Protein AF-A0A935SKZ5-F1 (afdb_monomer_lite)

Radius of gyration: 32.25 Å; chains: 1; bounding box: 67×24×82 Å

Secondary structure (DSSP, 8-state):
------------SSS-------TT----SS---------GGGSHHHHHHHHHHHS--PPPHHHHHHHHHHHHHHHHHHHHHHHHHHHHHHHH--HHHHHHHHHHHHHHHS-THHHHHHHHHHHHHT-

pLDDT: mean 76.5, std 13.52, range [30.72, 91.69]

Foldseek 3Di:
DDDDDDQDQPDDPDPDPDSDDAPPDDDPDDDHDDDDPDDACRTPVNVVVCVVVVPDPDQPPVNVVVVVVLVVQVVVLVVQLVVQLVVVCVVPVDNVVSNVVSVVVSVVSRPPVVVVVVVVVVVVVVD

Structure (mmCIF, N/CA/C/O backbone):
data_AF-A0A935SKZ5-F1
#
_entry.id   AF-A0A935SKZ5-F1
#
loop_
_atom_site.group_PDB
_atom_site.id
_atom_site.type_symbol
_atom_site.label_atom_id
_atom_site.label_alt_id
_atom_site.label_comp_id
_atom_site.label_asym_id
_ato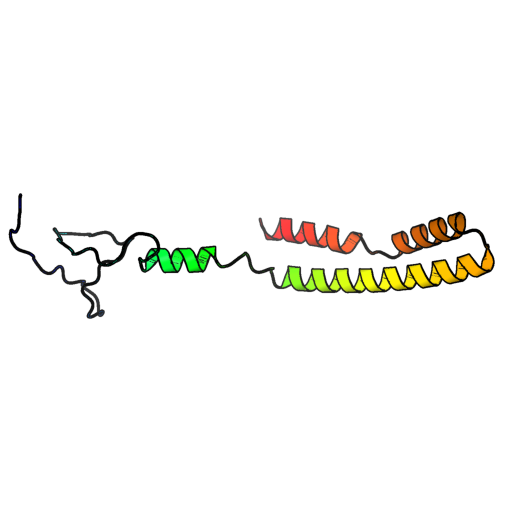m_site.label_entity_id
_atom_site.label_seq_id
_atom_site.pdbx_PDB_ins_code
_atom_site.Cartn_x
_atom_site.Cartn_y
_atom_site.Cartn_z
_atom_site.occupancy
_atom_site.B_iso_or_equiv
_atom_site.auth_seq_id
_atom_site.auth_comp_id
_atom_site.auth_asym_id
_atom_site.auth_atom_id
_atom_site.pdbx_PDB_model_num
ATOM 1 N N . MET A 1 1 ? -47.463 -8.367 31.772 1.00 37.59 1 MET A N 1
ATOM 2 C CA . MET A 1 1 ? -47.780 -8.767 33.160 1.00 37.59 1 MET A CA 1
ATOM 3 C C . MET A 1 1 ? -46.462 -8.880 33.929 1.00 37.59 1 MET A C 1
ATOM 5 O O . MET A 1 1 ? -45.566 -9.511 33.389 1.00 37.59 1 MET A O 1
ATOM 9 N N . CYS A 1 2 ? -46.362 -8.277 35.127 1.00 30.72 2 CYS A N 1
ATOM 10 C CA . CYS A 1 2 ? -45.220 -8.283 36.078 1.00 30.72 2 CYS A CA 1
ATOM 11 C C . CYS A 1 2 ? -43.991 -7.427 35.672 1.00 30.72 2 CYS A C 1
ATOM 13 O O . CYS A 1 2 ? -43.443 -7.621 34.604 1.00 30.72 2 CYS A O 1
ATOM 15 N N . TYR A 1 3 ? -43.449 -6.475 36.444 1.00 37.44 3 TYR A N 1
ATOM 16 C CA . TYR A 1 3 ? -43.611 -6.130 37.860 1.00 37.44 3 TYR A CA 1
ATOM 17 C C . TYR A 1 3 ? -43.113 -4.675 38.075 1.00 37.44 3 TYR A C 1
ATOM 19 O O . TYR A 1 3 ? -41.924 -4.394 37.948 1.00 37.44 3 TYR A O 1
ATOM 27 N N . TYR A 1 4 ? -44.013 -3.739 38.397 1.00 40.75 4 TYR A N 1
ATOM 28 C CA . TYR A 1 4 ? -43.684 -2.362 38.799 1.00 40.75 4 TYR A CA 1
ATOM 29 C C . TYR A 1 4 ? -43.508 -2.338 40.323 1.00 40.75 4 TYR A C 1
ATOM 31 O O . TYR A 1 4 ? -44.445 -2.036 41.060 1.00 40.75 4 TYR A O 1
ATOM 39 N N . ARG A 1 5 ? -42.338 -2.741 40.837 1.00 43.06 5 ARG A N 1
ATOM 40 C CA . ARG A 1 5 ? -42.070 -2.725 42.288 1.00 43.06 5 ARG A CA 1
ATOM 41 C C . ARG A 1 5 ? -40.765 -1.985 42.575 1.00 43.06 5 ARG A C 1
ATOM 43 O O . ARG A 1 5 ? -39.689 -2.543 42.424 1.00 43.06 5 ARG A O 1
ATOM 50 N N . ARG A 1 6 ? -40.928 -0.720 42.990 1.00 43.56 6 ARG A N 1
ATOM 51 C CA . ARG A 1 6 ? -39.918 0.249 43.464 1.00 43.56 6 ARG A CA 1
ATOM 52 C C . ARG A 1 6 ? -38.730 0.468 42.522 1.00 43.56 6 ARG A C 1
ATOM 54 O O . ARG A 1 6 ? -37.713 -0.212 42.585 1.00 43.56 6 ARG A O 1
ATOM 61 N N . ILE A 1 7 ? -38.855 1.506 41.701 1.00 50.19 7 ILE A N 1
ATOM 62 C CA . ILE A 1 7 ? -37.777 2.035 40.870 1.00 50.19 7 ILE A CA 1
ATOM 63 C C . ILE A 1 7 ? -36.871 2.858 41.792 1.00 50.19 7 ILE A C 1
ATOM 65 O O . ILE A 1 7 ? -37.237 3.954 42.214 1.00 50.19 7 ILE A O 1
ATOM 69 N N . ILE A 1 8 ? -35.728 2.301 42.180 1.00 50.69 8 ILE A N 1
ATOM 70 C CA . ILE A 1 8 ? -34.726 3.021 42.969 1.00 50.69 8 ILE A CA 1
ATOM 71 C C . ILE A 1 8 ? -33.818 3.735 41.959 1.00 50.69 8 ILE A C 1
ATOM 73 O O . ILE A 1 8 ? -33.253 3.052 41.101 1.00 50.69 8 ILE A O 1
ATOM 77 N N . PRO A 1 9 ? -33.676 5.072 42.001 1.00 54.50 9 PRO A N 1
ATOM 78 C CA . PRO A 1 9 ? -32.741 5.763 41.125 1.00 54.50 9 PRO A CA 1
ATOM 79 C C . PRO A 1 9 ? -31.319 5.319 41.484 1.00 54.50 9 PRO A C 1
ATOM 81 O O . PRO A 1 9 ? -30.789 5.657 42.542 1.00 54.50 9 PRO A O 1
ATOM 84 N N . CYS A 1 10 ? -30.701 4.525 40.615 1.00 57.50 10 CYS A N 1
ATOM 85 C CA . CYS A 1 10 ? -29.299 4.152 40.729 1.00 57.50 10 CYS A CA 1
ATOM 86 C C . CYS A 1 10 ? -28.440 5.386 40.424 1.00 57.50 10 CYS A C 1
ATOM 88 O O . CYS A 1 10 ? -28.243 5.763 39.269 1.00 57.50 10 CYS A O 1
ATOM 90 N N . ARG A 1 11 ? -27.979 6.048 41.488 1.00 58.53 11 ARG A N 1
ATOM 91 C CA . ARG A 1 11 ? -27.116 7.228 41.418 1.00 58.53 11 ARG A CA 1
ATOM 92 C C . ARG A 1 11 ? -25.701 6.788 41.050 1.00 58.53 11 ARG A C 1
ATOM 94 O O . ARG A 1 11 ? -25.083 6.018 41.782 1.00 58.53 11 ARG A O 1
ATOM 101 N N . LYS A 1 12 ? -25.180 7.282 39.926 1.00 63.78 12 LYS A N 1
ATOM 102 C CA . LYS A 1 12 ? -23.767 7.120 39.567 1.00 63.78 12 LYS A CA 1
ATOM 103 C C . LYS A 1 12 ? -22.932 7.892 40.599 1.00 63.78 12 LYS A C 1
ATOM 105 O O . LYS A 1 12 ? -23.113 9.097 40.749 1.00 63.78 12 LYS A O 1
ATOM 110 N N . ASN A 1 13 ? -22.062 7.210 41.346 1.00 60.12 13 ASN A N 1
ATOM 111 C CA . ASN A 1 13 ? -21.128 7.868 42.265 1.00 60.12 13 ASN A CA 1
ATOM 112 C C . ASN A 1 13 ? -19.970 8.448 41.438 1.00 60.12 13 ASN A C 1
ATOM 114 O O . ASN A 1 13 ? -18.999 7.763 41.134 1.00 60.12 13 ASN A O 1
ATOM 118 N N . GLY A 1 14 ? -20.129 9.696 41.004 1.00 57.62 14 GLY A N 1
ATOM 119 C CA . GLY A 1 14 ? -19.153 10.459 40.228 1.00 57.62 14 GLY A CA 1
ATOM 120 C C . GLY A 1 14 ? -19.674 11.874 39.969 1.00 57.62 14 GLY A C 1
ATOM 121 O O . GLY A 1 14 ? -20.876 12.109 40.049 1.00 57.62 14 GLY A O 1
ATOM 122 N N . SER A 1 15 ? -18.784 12.824 39.672 1.00 51.78 15 SER A N 1
ATOM 123 C CA . SER A 1 15 ? -19.102 14.255 39.487 1.00 51.78 15 SER A CA 1
ATOM 124 C C . SER A 1 15 ? -20.039 14.568 38.307 1.00 51.78 15 SER A C 1
ATOM 126 O O . SER A 1 15 ? -20.445 15.715 38.117 1.00 51.78 15 SER A O 1
ATOM 128 N N . GLU A 1 16 ? -20.420 13.565 37.519 1.00 58.22 16 GLU A N 1
ATOM 129 C CA . GLU A 1 16 ? -21.349 13.715 36.409 1.00 58.22 16 GLU A CA 1
ATOM 130 C C . GLU A 1 16 ? -22.801 13.732 36.903 1.00 58.22 16 GLU A C 1
ATOM 132 O O . GLU A 1 16 ? -23.333 12.734 37.383 1.00 58.22 16 GLU A O 1
ATOM 137 N N . LYS A 1 17 ? -23.496 14.855 36.695 1.00 54.25 17 LYS A N 1
ATOM 138 C CA . LYS A 1 17 ? -24.930 15.037 37.001 1.00 54.25 17 LYS A CA 1
ATOM 139 C C . LYS A 1 17 ? -25.885 14.190 36.132 1.00 54.25 17 LYS A C 1
ATOM 141 O O . LYS A 1 17 ? -27.086 14.449 36.132 1.00 54.25 17 LYS A O 1
ATOM 146 N N . SER A 1 18 ? -25.394 13.207 35.373 1.00 63.50 18 SER A N 1
ATOM 147 C CA . SER A 1 18 ? -26.211 12.424 34.437 1.00 63.50 18 SER A CA 1
ATOM 148 C C . SER A 1 18 ? -26.481 11.010 34.963 1.00 63.50 18 SER A C 1
ATOM 150 O O . SER A 1 18 ? -25.563 10.243 35.236 1.00 63.50 18 SER A O 1
ATOM 152 N N . ASN A 1 19 ? -27.762 10.641 35.076 1.00 71.00 19 ASN A N 1
ATOM 153 C CA . ASN A 1 19 ? -28.206 9.284 35.437 1.00 71.00 19 ASN A CA 1
ATOM 154 C C . ASN A 1 19 ? -28.225 8.343 34.211 1.00 71.00 19 ASN A C 1
ATOM 156 O O . ASN A 1 19 ? -29.119 7.509 34.070 1.00 71.00 19 ASN A O 1
ATOM 160 N N . LEU A 1 20 ? -27.288 8.525 33.276 1.00 75.12 20 LEU A N 1
ATOM 161 C CA . LEU A 1 20 ? -27.218 7.758 32.034 1.00 75.12 20 LEU A CA 1
ATOM 162 C C . LEU A 1 20 ? -26.384 6.490 32.241 1.00 75.12 20 LEU A C 1
ATOM 164 O O . LEU A 1 20 ? -25.274 6.540 32.773 1.00 75.12 20 LEU A O 1
ATOM 168 N N . LEU A 1 21 ? -26.919 5.357 31.786 1.00 77.62 21 LEU A N 1
ATOM 169 C CA . LEU A 1 21 ? -26.194 4.094 31.689 1.00 77.62 21 LEU A CA 1
ATOM 170 C C . LEU A 1 21 ? -25.661 3.940 30.268 1.00 77.62 21 LEU A C 1
ATOM 172 O O . LEU A 1 21 ? -26.388 4.166 29.298 1.00 77.62 21 LEU A O 1
ATOM 176 N N . TYR A 1 22 ? -24.400 3.540 30.149 1.00 81.81 22 TYR A N 1
ATOM 177 C CA . TYR A 1 22 ? -23.744 3.359 28.862 1.00 81.81 22 TYR A CA 1
ATOM 178 C C . TYR A 1 22 ? -23.571 1.873 28.554 1.00 81.81 22 TYR A C 1
ATOM 180 O O . TYR A 1 22 ? -23.390 1.036 29.436 1.00 81.81 22 TYR A O 1
ATOM 188 N N . GLN A 1 23 ? -23.626 1.533 27.270 1.00 75.75 23 GLN A N 1
ATOM 189 C CA . GLN A 1 23 ? -23.283 0.191 26.815 1.00 75.75 23 GLN A CA 1
ATOM 190 C C . GLN A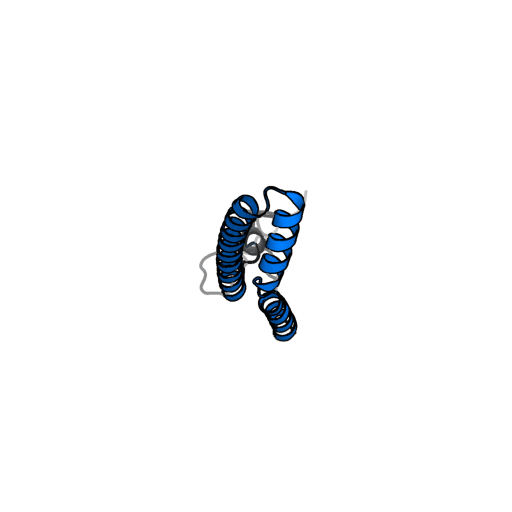 1 23 ? -21.798 -0.075 27.118 1.00 75.75 23 GLN A C 1
ATOM 192 O O . GLN A 1 23 ? -20.963 0.773 26.816 1.00 75.75 23 GLN A O 1
ATOM 197 N N . GLY A 1 24 ? -21.478 -1.234 27.705 1.00 77.44 24 GLY A N 1
ATOM 198 C CA . GLY A 1 24 ? -20.105 -1.621 28.066 1.00 77.44 24 GLY A CA 1
ATOM 199 C C . GLY A 1 24 ? -19.698 -1.332 29.517 1.00 77.44 24 GLY A C 1
ATOM 200 O O . GLY A 1 24 ? -18.579 -1.656 29.898 1.00 77.44 24 GLY A O 1
ATOM 201 N N . THR A 1 25 ? -20.582 -0.760 30.343 1.00 80.50 25 THR A N 1
ATOM 202 C CA . THR A 1 25 ? -20.330 -0.572 31.784 1.00 80.50 25 THR A CA 1
ATOM 203 C C . THR A 1 25 ? -20.996 -1.662 32.623 1.00 80.50 25 THR A C 1
ATOM 205 O O . THR A 1 25 ? -22.156 -1.996 32.378 1.00 80.50 25 THR A O 1
ATOM 208 N N . THR A 1 26 ? -20.299 -2.161 33.645 1.00 81.62 26 THR A N 1
ATOM 209 C CA . THR A 1 26 ? -20.803 -3.197 34.566 1.00 81.62 26 THR A CA 1
ATOM 210 C C . THR A 1 26 ? -21.341 -2.587 35.860 1.00 81.62 26 THR A C 1
ATOM 212 O O . THR A 1 26 ? -20.788 -1.624 36.389 1.00 81.62 26 THR A O 1
ATOM 215 N N . ILE A 1 27 ? -22.419 -3.164 36.397 1.00 80.19 27 ILE A N 1
ATOM 216 C CA . ILE A 1 27 ? -22.983 -2.789 37.700 1.00 80.19 27 ILE A CA 1
ATOM 217 C C . ILE A 1 27 ? -22.240 -3.572 38.786 1.00 80.19 27 ILE A C 1
ATOM 219 O O . ILE A 1 27 ? -22.380 -4.787 38.871 1.00 80.19 27 ILE A O 1
ATOM 223 N N . ASN A 1 28 ? -21.462 -2.882 39.621 1.00 79.38 28 ASN A N 1
ATOM 224 C CA . ASN A 1 28 ? -20.646 -3.533 40.652 1.00 79.38 28 ASN A CA 1
ATOM 225 C C . ASN A 1 28 ? -21.468 -4.028 41.858 1.00 79.38 28 ASN A C 1
ATOM 227 O O . ASN A 1 28 ? -21.109 -5.005 42.509 1.00 79.38 28 ASN A O 1
ATOM 231 N N . THR A 1 29 ? -22.564 -3.345 42.205 1.00 77.94 29 THR A N 1
ATOM 232 C CA . THR A 1 29 ? -23.406 -3.699 43.360 1.00 77.94 29 THR A CA 1
ATOM 233 C C . THR A 1 29 ? -24.830 -3.170 43.179 1.00 77.94 29 THR A C 1
ATOM 235 O O . THR A 1 29 ? -25.026 -2.055 42.698 1.00 77.94 29 THR A O 1
ATOM 238 N N . GLY A 1 30 ? -25.828 -3.949 43.609 1.00 75.69 30 GLY A N 1
ATOM 239 C CA . GLY A 1 30 ? -27.241 -3.554 43.631 1.00 75.69 30 GLY A CA 1
ATOM 240 C C . GLY A 1 30 ? -28.071 -4.085 42.458 1.00 75.69 30 GLY A C 1
ATOM 241 O O . GLY A 1 30 ? -27.608 -4.878 41.643 1.00 75.69 30 GLY A O 1
ATOM 242 N N . LYS A 1 31 ? -29.340 -3.665 42.394 1.00 74.75 31 LYS A N 1
ATOM 243 C CA . LYS A 1 31 ? -30.264 -3.951 41.285 1.00 74.75 31 LYS A CA 1
ATOM 244 C C . LYS A 1 31 ? -30.735 -2.631 40.689 1.00 74.75 31 LYS A C 1
ATOM 246 O O . LYS A 1 31 ? -31.057 -1.704 41.427 1.00 74.75 31 LYS A O 1
ATOM 251 N N . CYS A 1 32 ? -30.775 -2.559 39.365 1.00 72.94 32 CYS A N 1
ATOM 252 C CA . CYS A 1 32 ? -31.147 -1.358 38.628 1.00 72.94 32 CYS A CA 1
ATOM 253 C C . CYS A 1 32 ? -32.217 -1.710 37.590 1.00 72.94 32 CYS A C 1
ATOM 255 O O . CYS A 1 32 ? -32.146 -2.764 36.958 1.00 72.94 32 CYS A O 1
ATOM 257 N N . ALA A 1 33 ? -33.190 -0.821 37.410 1.00 75.88 33 ALA A N 1
ATOM 258 C CA . ALA A 1 33 ? -34.123 -0.853 36.293 1.00 75.88 33 ALA A CA 1
ATOM 259 C C . ALA A 1 33 ? -33.947 0.450 35.513 1.00 75.88 33 ALA A C 1
ATOM 261 O O . ALA A 1 33 ? -33.981 1.530 36.101 1.00 75.88 33 ALA A O 1
ATOM 262 N N . ALA A 1 34 ? -33.745 0.352 34.202 1.00 74.88 34 ALA A N 1
ATOM 263 C CA . ALA A 1 34 ? -33.472 1.502 33.353 1.00 74.88 34 ALA A CA 1
ATOM 264 C C . ALA A 1 34 ? -34.287 1.445 32.063 1.00 74.88 34 ALA A C 1
ATOM 266 O O . ALA A 1 34 ? -34.597 0.371 31.547 1.00 74.88 34 ALA A O 1
ATOM 267 N N . LYS A 1 35 ? -34.622 2.624 31.534 1.00 81.38 35 LYS A N 1
ATOM 268 C CA . LYS A 1 35 ? -35.260 2.765 30.227 1.00 81.38 35 LYS A CA 1
ATOM 269 C C . LYS A 1 35 ? -34.184 2.785 29.147 1.00 81.38 35 LYS A C 1
ATOM 271 O O . LYS A 1 35 ? -33.254 3.584 29.212 1.00 81.38 35 LYS A O 1
ATOM 276 N N . ILE A 1 36 ? -34.343 1.934 28.143 1.00 82.12 36 ILE A N 1
ATOM 277 C CA . ILE A 1 36 ? -33.459 1.900 26.979 1.00 82.12 36 ILE A CA 1
ATOM 278 C C . ILE A 1 36 ? -33.737 3.150 26.134 1.00 82.12 36 ILE A C 1
ATOM 280 O O . ILE A 1 36 ? -34.862 3.351 25.679 1.00 82.12 36 ILE A O 1
ATOM 284 N N . THR A 1 37 ? -32.728 4.002 25.955 1.00 82.88 37 THR A N 1
ATOM 285 C CA . THR A 1 37 ? -32.808 5.218 25.125 1.00 82.88 37 THR A CA 1
ATOM 286 C C . THR A 1 37 ? -32.266 5.000 23.7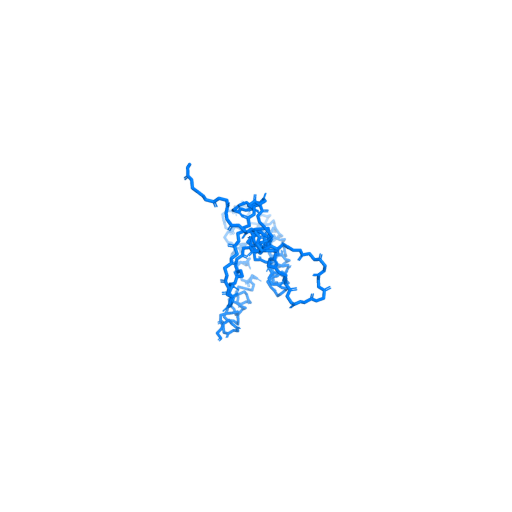15 1.00 82.88 37 THR A C 1
ATOM 288 O O . THR A 1 37 ? -32.849 5.506 22.763 1.00 82.88 37 THR A O 1
ATOM 291 N N . SER A 1 38 ? -31.196 4.211 23.574 1.00 81.50 38 SER A N 1
ATOM 292 C CA . SER A 1 38 ? -30.558 3.886 22.293 1.00 81.50 38 SER A CA 1
ATOM 293 C C . SER A 1 38 ? -30.007 2.458 22.304 1.00 81.50 38 SER A C 1
ATOM 295 O O . SER A 1 38 ? -29.524 1.992 23.335 1.00 81.50 38 SER A O 1
ATOM 297 N N . THR A 1 39 ? -30.021 1.777 21.154 1.00 84.88 39 THR A N 1
ATOM 298 C CA . THR A 1 39 ? -29.474 0.419 20.968 1.00 84.88 39 THR A CA 1
ATOM 299 C C . THR A 1 39 ? -28.520 0.347 19.772 1.00 84.88 39 THR A C 1
ATOM 301 O O . THR A 1 39 ? -28.540 1.201 18.878 1.00 84.88 39 THR A O 1
ATOM 304 N N . GLY A 1 40 ? -27.654 -0.671 19.764 1.00 82.81 40 GLY A N 1
ATOM 305 C CA . GLY A 1 40 ? -26.722 -0.947 18.667 1.00 82.81 40 GLY A CA 1
ATOM 306 C C . GLY A 1 40 ? -25.817 0.241 18.327 1.00 82.81 40 GLY A C 1
ATOM 307 O O . GLY A 1 40 ? -25.260 0.889 19.206 1.00 82.81 40 GLY A O 1
ATOM 308 N N . ASN A 1 41 ? -25.713 0.569 17.039 1.00 81.50 41 ASN A N 1
ATOM 309 C CA . ASN A 1 41 ? -24.842 1.639 16.538 1.00 81.50 41 ASN A CA 1
ATOM 310 C C . ASN A 1 41 ? -25.257 3.062 16.961 1.00 81.50 41 ASN A C 1
ATOM 312 O O . ASN A 1 41 ? -24.504 4.005 16.723 1.00 81.50 41 ASN A O 1
ATOM 316 N N . ASN A 1 42 ? -26.440 3.234 17.561 1.00 82.50 42 ASN A N 1
ATOM 317 C CA . ASN A 1 42 ? -26.896 4.523 18.087 1.00 82.50 42 ASN A CA 1
ATOM 318 C C . ASN A 1 42 ? -26.443 4.780 19.535 1.00 82.50 42 ASN A C 1
ATOM 320 O O . ASN A 1 42 ? -26.654 5.883 20.047 1.00 82.50 42 ASN A O 1
ATOM 324 N N . THR A 1 43 ? -25.827 3.799 20.207 1.00 86.44 43 THR A N 1
ATOM 325 C CA . THR A 1 43 ? -25.238 3.997 21.539 1.00 86.44 43 THR A CA 1
ATOM 326 C C . THR A 1 43 ? -23.965 4.837 21.453 1.00 86.44 43 THR A C 1
ATOM 328 O O . THR A 1 43 ? -23.330 4.942 20.405 1.00 86.44 43 THR A O 1
ATOM 331 N N . VAL A 1 44 ? -23.559 5.433 22.575 1.00 82.56 44 VAL A N 1
ATOM 332 C CA . VAL A 1 44 ? -22.293 6.183 22.657 1.00 82.56 44 VAL A CA 1
ATOM 333 C C . VAL A 1 44 ? -21.098 5.289 22.305 1.00 82.56 44 VAL A C 1
ATOM 335 O O . VAL A 1 44 ? -20.228 5.706 21.546 1.00 82.56 44 VAL A O 1
ATOM 338 N N . LEU A 1 45 ? -21.110 4.032 22.765 1.00 82.75 45 LEU A N 1
ATOM 339 C CA . LEU A 1 45 ? -20.088 3.042 22.425 1.00 82.75 45 LEU A CA 1
ATOM 340 C C . LEU A 1 45 ? -20.119 2.673 20.932 1.00 82.75 45 LEU A C 1
ATOM 342 O O . LEU A 1 45 ? -19.071 2.592 20.303 1.00 82.75 45 LEU A O 1
ATOM 346 N N . GLY A 1 46 ? -21.305 2.511 20.339 1.00 83.94 46 GLY A N 1
ATOM 347 C CA . GLY A 1 46 ? -21.465 2.229 18.911 1.00 83.94 46 GLY A CA 1
ATOM 348 C C . GLY A 1 46 ? -21.001 3.383 18.017 1.00 83.94 46 GLY A C 1
ATOM 349 O O . GLY A 1 46 ? -20.392 3.150 16.974 1.00 83.94 46 GLY A O 1
ATOM 350 N N . LYS A 1 47 ? -21.216 4.632 18.445 1.00 83.69 47 LYS A N 1
ATOM 351 C CA . LYS A 1 47 ? -20.682 5.826 17.771 1.00 83.69 47 LYS A CA 1
ATOM 352 C C . LYS A 1 47 ? -19.155 5.890 17.852 1.00 83.69 47 LYS A C 1
ATOM 354 O O . LYS A 1 47 ? -18.522 6.210 16.850 1.00 83.69 47 LYS A O 1
ATOM 359 N N . LEU A 1 48 ? -18.572 5.537 18.999 1.00 81.56 48 LEU A N 1
ATOM 360 C CA . LEU A 1 48 ? -17.119 5.459 19.166 1.00 81.56 48 LEU A CA 1
ATOM 361 C C . LEU A 1 48 ? -16.511 4.332 18.318 1.00 81.56 48 LEU A C 1
ATOM 363 O O . LEU A 1 48 ? -15.543 4.562 17.601 1.00 81.56 48 LEU A O 1
ATOM 367 N N . GLY A 1 49 ? -17.118 3.143 18.330 1.00 81.31 49 GLY A N 1
ATOM 368 C CA . GLY A 1 49 ? -16.702 2.019 17.490 1.00 81.31 49 GLY A CA 1
ATOM 369 C C . GLY A 1 49 ? -16.741 2.375 16.006 1.00 81.31 49 GLY A C 1
ATOM 370 O O . GLY A 1 49 ? -15.769 2.146 15.296 1.00 81.31 49 GLY A O 1
ATOM 371 N N . LYS A 1 50 ? -17.807 3.048 15.550 1.00 80.69 50 LYS A N 1
ATOM 372 C CA . LYS A 1 50 ? -17.868 3.588 14.186 1.00 80.69 50 LYS A CA 1
ATOM 373 C C . LYS A 1 50 ? -16.754 4.583 13.893 1.00 80.69 50 LYS A C 1
ATOM 375 O O . LYS A 1 50 ? -16.174 4.489 12.823 1.00 80.69 50 LYS A O 1
ATOM 380 N N . ALA A 1 51 ? -16.454 5.506 14.805 1.00 74.81 51 ALA A N 1
ATOM 381 C CA . ALA A 1 51 ? -15.384 6.481 14.605 1.00 74.81 51 ALA A CA 1
ATOM 382 C C . ALA A 1 51 ? -14.017 5.793 14.434 1.00 74.81 51 ALA A C 1
ATOM 384 O O . ALA A 1 51 ? -13.259 6.153 13.536 1.00 74.81 51 ALA A O 1
ATOM 385 N N . ILE A 1 52 ? -13.748 4.747 15.221 1.00 76.25 52 ILE A N 1
ATOM 386 C CA . ILE A 1 52 ? -12.507 3.963 15.148 1.00 76.25 52 ILE A CA 1
ATOM 387 C C . ILE A 1 52 ? -12.451 3.135 13.858 1.00 76.25 52 ILE A C 1
ATOM 389 O O . ILE A 1 52 ? -11.445 3.159 13.160 1.00 76.25 52 ILE A O 1
ATOM 393 N N . THR A 1 53 ? -13.530 2.439 13.492 1.00 69.94 53 THR A N 1
ATOM 394 C CA . THR A 1 53 ? -13.570 1.622 12.265 1.00 69.94 53 THR A CA 1
ATOM 395 C C . THR A 1 53 ? -13.607 2.473 10.992 1.00 69.94 53 THR A C 1
ATOM 397 O O . THR A 1 53 ? -13.092 2.055 9.961 1.00 69.94 53 THR A O 1
ATOM 400 N N . SER A 1 54 ? -14.186 3.677 11.046 1.00 63.28 54 SER A N 1
ATOM 401 C CA . SER A 1 54 ? -14.199 4.618 9.916 1.00 63.28 54 SER A CA 1
ATOM 402 C C . SER A 1 54 ? -12.844 5.271 9.659 1.00 63.28 54 SER A C 1
ATOM 404 O O . SER A 1 54 ? -12.621 5.803 8.572 1.00 63.28 54 SER A O 1
ATOM 406 N N . HIS A 1 55 ? -11.926 5.205 10.628 1.00 54.91 55 HIS A N 1
ATOM 407 C CA . HIS A 1 55 ? -10.535 5.549 10.399 1.00 54.91 55 HIS A CA 1
ATOM 408 C C . HIS A 1 55 ? -9.873 4.418 9.611 1.00 54.91 55 HIS A C 1
ATOM 410 O O . HIS A 1 55 ? -9.176 3.562 10.151 1.00 54.91 55 HIS A O 1
ATOM 416 N N . HIS A 1 56 ? -10.100 4.439 8.295 1.00 53.47 56 HIS A N 1
ATOM 417 C CA . HIS A 1 56 ? -9.241 3.770 7.327 1.00 53.47 56 HIS A CA 1
ATOM 418 C C . HIS A 1 56 ? -7.793 4.050 7.720 1.00 53.47 56 HIS A C 1
ATOM 420 O O . HIS A 1 56 ? -7.440 5.219 7.891 1.00 53.47 56 HIS A O 1
ATOM 426 N N . ALA A 1 57 ? -7.006 2.984 7.903 1.00 56.41 57 ALA A N 1
ATOM 427 C CA . ALA A 1 57 ? -5.597 3.036 8.270 1.00 56.41 57 ALA A CA 1
ATOM 428 C C . ALA A 1 57 ? -4.924 4.203 7.545 1.00 56.41 57 ALA A C 1
ATOM 430 O O . ALA A 1 57 ? -4.740 4.173 6.325 1.00 56.41 57 ALA A O 1
ATOM 431 N N . THR A 1 58 ? -4.660 5.282 8.287 1.00 55.69 58 THR A N 1
ATOM 432 C CA . THR A 1 58 ? -4.044 6.461 7.693 1.00 55.69 58 THR A CA 1
ATOM 433 C C . THR A 1 58 ? -2.678 6.002 7.203 1.00 55.69 58 THR A C 1
ATOM 435 O O . THR A 1 58 ? -1.947 5.352 7.956 1.00 55.69 58 THR A O 1
ATOM 438 N N . LYS A 1 59 ? -2.353 6.250 5.927 1.00 56.62 59 LYS A N 1
ATOM 439 C CA . LYS A 1 59 ? -1.017 5.936 5.407 1.00 56.62 59 LYS A CA 1
ATOM 440 C C . LYS A 1 59 ? -0.005 6.550 6.373 1.00 56.62 59 LYS A C 1
ATOM 442 O O . LYS A 1 59 ? -0.124 7.730 6.712 1.00 56.62 59 LYS A O 1
ATOM 447 N N . THR A 1 60 ? 0.957 5.761 6.842 1.00 71.88 60 THR A N 1
ATOM 448 C CA . THR A 1 60 ? 1.966 6.276 7.773 1.00 71.88 60 THR A CA 1
ATOM 449 C C . THR A 1 60 ? 2.707 7.439 7.106 1.00 71.88 60 THR A C 1
ATOM 451 O O . THR A 1 60 ? 2.881 7.457 5.883 1.00 71.88 60 THR A O 1
ATOM 454 N N . LEU A 1 61 ? 3.139 8.439 7.885 1.00 67.88 61 LEU A N 1
ATOM 455 C CA . LEU A 1 61 ? 3.844 9.617 7.346 1.00 67.88 61 LEU A CA 1
ATOM 456 C C . LEU A 1 61 ? 5.039 9.214 6.462 1.00 67.88 61 LEU A C 1
ATOM 458 O O . LEU A 1 61 ? 5.309 9.848 5.442 1.00 67.88 61 LEU A O 1
ATOM 462 N N . LEU A 1 62 ? 5.683 8.104 6.823 1.00 65.88 62 LEU A N 1
ATOM 463 C CA . LEU A 1 62 ? 6.752 7.443 6.088 1.00 65.88 62 LEU A CA 1
ATOM 464 C C . LEU A 1 62 ? 6.297 6.879 4.731 1.00 65.88 62 LEU A C 1
ATOM 466 O O . LEU A 1 62 ? 6.912 7.173 3.706 1.00 65.88 62 LEU A O 1
ATOM 470 N N . GLN A 1 63 ? 5.181 6.149 4.686 1.00 72.12 63 GLN A N 1
ATOM 471 C CA . GLN A 1 63 ? 4.639 5.596 3.441 1.00 72.12 63 GLN A CA 1
ATOM 472 C C . GLN A 1 63 ? 4.266 6.698 2.435 1.00 72.12 63 GLN A C 1
ATOM 474 O O . GLN A 1 63 ? 4.507 6.555 1.239 1.00 72.12 63 GLN A O 1
ATOM 479 N N . VAL A 1 64 ? 3.745 7.837 2.905 1.00 79.38 64 VAL A N 1
ATOM 480 C CA . VAL A 1 64 ? 3.403 8.990 2.045 1.00 79.38 64 VAL A CA 1
ATOM 481 C C . VAL A 1 64 ? 4.646 9.692 1.478 1.00 79.38 64 VAL A C 1
ATOM 483 O O . VAL A 1 64 ? 4.599 10.269 0.387 1.00 79.38 64 VAL A O 1
ATOM 486 N N . GLN A 1 65 ? 5.762 9.695 2.209 1.00 79.25 65 GLN A N 1
ATOM 487 C CA . GLN A 1 65 ? 7.021 10.265 1.722 1.00 79.25 65 GLN A CA 1
ATOM 488 C C . GLN A 1 65 ? 7.655 9.383 0.643 1.00 79.25 65 GLN A C 1
ATOM 490 O O . GLN A 1 65 ? 8.056 9.907 -0.398 1.00 79.25 65 GLN A O 1
ATOM 495 N N . VAL A 1 66 ? 7.671 8.064 0.853 1.00 80.69 66 VAL A N 1
ATOM 496 C CA . VAL A 1 66 ? 8.205 7.106 -0.126 1.00 80.69 66 VAL A CA 1
ATOM 497 C C . VAL A 1 66 ? 7.366 7.080 -1.397 1.00 80.69 66 VAL A C 1
ATOM 499 O O . VAL A 1 66 ? 7.926 7.163 -2.484 1.00 80.69 66 VAL A O 1
ATOM 502 N N . ASP A 1 67 ? 6.037 7.092 -1.289 1.00 81.69 67 ASP A N 1
ATOM 503 C CA . ASP A 1 67 ? 5.131 7.151 -2.447 1.00 81.69 67 ASP A CA 1
ATOM 504 C C . ASP A 1 67 ? 5.424 8.382 -3.332 1.00 81.69 67 ASP A C 1
ATOM 506 O O . ASP A 1 67 ? 5.591 8.277 -4.548 1.00 81.69 67 ASP A O 1
ATOM 510 N N . ARG A 1 68 ? 5.638 9.555 -2.715 1.00 84.81 68 ARG A N 1
ATOM 511 C CA . ARG A 1 68 ? 6.036 10.783 -3.430 1.00 84.81 68 ARG A CA 1
ATOM 512 C C . ARG A 1 68 ? 7.443 10.730 -4.023 1.00 84.81 68 ARG A C 1
ATOM 514 O O . ARG A 1 68 ? 7.713 11.453 -4.984 1.00 84.81 68 ARG A O 1
ATOM 521 N N . PHE A 1 69 ? 8.353 9.969 -3.429 1.00 85.50 69 PHE A N 1
ATOM 522 C CA . PHE A 1 69 ? 9.698 9.773 -3.962 1.00 85.50 69 PHE A CA 1
ATOM 523 C C . PHE A 1 69 ? 9.654 8.856 -5.189 1.00 85.50 69 PHE A C 1
ATOM 525 O O . PHE A 1 69 ? 10.066 9.272 -6.271 1.00 85.50 69 PHE A O 1
ATOM 532 N N . VAL A 1 70 ? 9.029 7.683 -5.060 1.00 85.06 70 VAL A N 1
ATOM 533 C CA . VAL A 1 70 ? 8.831 6.714 -6.150 1.00 85.06 70 VAL A CA 1
ATOM 534 C C . VAL A 1 70 ? 8.114 7.362 -7.335 1.00 85.06 70 VAL A C 1
ATOM 536 O O . VAL A 1 70 ? 8.551 7.222 -8.475 1.00 85.06 70 VAL A O 1
ATOM 539 N N . ARG A 1 71 ? 7.069 8.161 -7.085 1.00 86.44 71 ARG A N 1
ATOM 540 C CA . ARG A 1 71 ? 6.325 8.846 -8.152 1.00 86.44 71 ARG A CA 1
ATOM 541 C C . ARG A 1 71 ? 7.162 9.880 -8.913 1.00 86.44 71 ARG A C 1
ATOM 543 O O . ARG A 1 71 ? 6.963 10.053 -10.112 1.00 86.44 71 ARG A O 1
ATOM 550 N N . ARG A 1 72 ? 8.103 10.558 -8.245 1.00 88.62 72 ARG A N 1
ATOM 551 C CA . ARG A 1 72 ? 9.035 11.499 -8.895 1.00 88.62 72 ARG A CA 1
ATOM 552 C C . ARG A 1 72 ? 10.084 10.773 -9.733 1.00 88.62 72 ARG A C 1
ATOM 554 O O . ARG A 1 72 ? 10.347 11.194 -10.854 1.00 88.62 72 ARG A O 1
ATOM 561 N N . LEU A 1 73 ? 10.627 9.673 -9.218 1.00 85.62 73 LEU A N 1
ATOM 562 C CA . LEU A 1 73 ? 11.554 8.812 -9.955 1.00 85.62 73 LEU A CA 1
ATOM 563 C C . LEU A 1 73 ? 10.905 8.215 -11.207 1.00 85.62 73 LEU A C 1
ATOM 565 O O . LEU A 1 73 ? 11.495 8.269 -12.280 1.00 85.62 73 LEU A O 1
ATOM 569 N N . ALA A 1 74 ? 9.673 7.713 -11.087 1.00 86.19 74 ALA A N 1
ATOM 570 C CA . ALA A 1 74 ? 8.923 7.176 -12.219 1.00 86.19 74 ALA A CA 1
ATOM 571 C C . ALA A 1 74 ? 8.693 8.236 -13.308 1.00 86.19 74 ALA A C 1
ATOM 573 O O . ALA A 1 74 ? 8.857 7.951 -14.492 1.00 86.19 74 ALA A O 1
ATOM 574 N N . LEU A 1 75 ? 8.372 9.476 -12.916 1.00 90.12 75 LEU A N 1
ATOM 575 C CA . LEU A 1 75 ? 8.219 10.583 -13.861 1.00 90.12 75 LEU A CA 1
ATOM 576 C C . LEU A 1 75 ? 9.538 10.899 -14.583 1.00 90.12 75 LEU A C 1
ATOM 578 O O . LEU A 1 75 ? 9.539 11.072 -15.798 1.00 90.12 75 LEU A O 1
ATOM 582 N N . PHE A 1 76 ? 10.657 10.937 -13.854 1.00 89.25 76 PHE A N 1
ATOM 583 C CA . PHE A 1 76 ? 11.978 11.180 -14.438 1.00 89.25 76 PHE A CA 1
ATOM 584 C C . PHE A 1 76 ? 12.390 10.061 -15.407 1.00 89.25 76 PHE A C 1
ATOM 586 O O . PHE A 1 76 ? 12.791 10.344 -16.535 1.00 89.25 76 PHE A O 1
ATOM 593 N N . GLY A 1 77 ? 12.207 8.796 -15.015 1.00 88.12 77 GLY A N 1
ATOM 594 C CA . GLY A 1 77 ? 12.484 7.637 -15.868 1.00 88.12 77 GLY A CA 1
ATOM 595 C C . GLY A 1 77 ? 11.648 7.631 -17.151 1.00 88.12 77 GLY A C 1
ATOM 596 O O . GLY A 1 77 ? 12.180 7.365 -18.227 1.00 88.12 77 GLY A O 1
ATOM 597 N N . LEU A 1 78 ? 10.366 8.007 -17.068 1.00 89.31 78 LEU A N 1
ATOM 598 C CA . LEU A 1 78 ? 9.489 8.123 -18.237 1.00 89.31 78 LEU A CA 1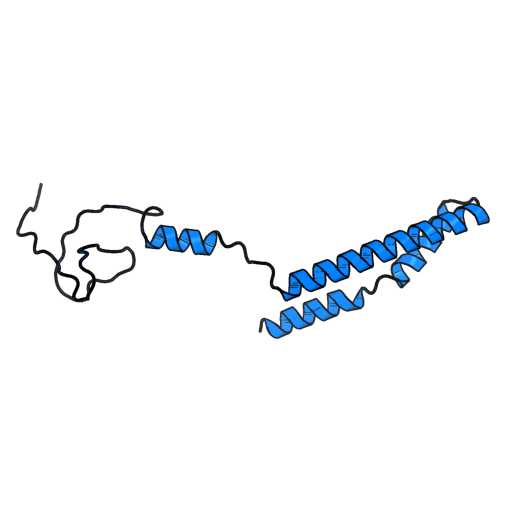
ATOM 599 C C . LEU A 1 78 ? 9.965 9.215 -19.209 1.00 89.31 78 LEU A C 1
ATOM 601 O O . LEU A 1 78 ? 9.959 9.008 -20.422 1.00 89.31 78 LEU A O 1
ATOM 605 N N . ILE A 1 79 ? 10.414 10.361 -18.687 1.00 91.69 79 ILE A N 1
ATOM 606 C CA . ILE A 1 79 ? 10.973 11.449 -19.503 1.00 91.69 79 ILE A CA 1
ATOM 607 C C . ILE A 1 79 ? 12.253 10.980 -20.206 1.00 91.69 79 ILE A C 1
ATOM 609 O O . ILE A 1 79 ? 12.377 11.145 -21.420 1.00 91.69 79 ILE A O 1
ATOM 613 N N . CYS A 1 80 ? 13.178 10.346 -19.479 1.00 89.31 80 CYS A N 1
ATOM 614 C CA . CYS A 1 80 ? 14.404 9.794 -20.057 1.00 89.31 80 CYS A CA 1
ATOM 615 C C . CYS A 1 80 ? 14.109 8.747 -21.140 1.00 89.31 80 CYS A C 1
ATOM 617 O O . CYS A 1 80 ? 14.710 8.802 -22.212 1.00 89.31 80 CYS A O 1
ATOM 619 N N . PHE A 1 81 ? 13.153 7.845 -20.898 1.00 89.25 81 PHE A N 1
ATOM 620 C CA . PHE A 1 81 ? 12.718 6.850 -21.878 1.00 89.25 81 PHE A CA 1
ATOM 621 C C . PHE A 1 81 ? 12.237 7.507 -23.178 1.00 89.25 81 PHE A C 1
ATOM 623 O O . PHE A 1 81 ? 12.707 7.142 -24.253 1.00 89.25 81 PHE A O 1
ATOM 630 N N . PHE A 1 82 ? 11.362 8.515 -23.090 1.00 90.50 82 PHE A N 1
ATOM 631 C CA . PHE A 1 82 ? 10.867 9.234 -24.268 1.00 90.50 82 PHE A CA 1
ATOM 632 C C . PHE A 1 82 ? 11.986 9.935 -25.044 1.00 90.50 82 PHE A C 1
ATOM 634 O O . PHE A 1 82 ? 12.002 9.874 -26.273 1.00 90.50 82 PHE A O 1
ATOM 641 N N . ILE A 1 83 ? 12.929 10.574 -24.346 1.00 90.88 83 ILE A N 1
ATOM 642 C CA . ILE A 1 83 ? 14.069 11.253 -24.978 1.00 90.88 83 ILE A CA 1
ATOM 643 C C . ILE A 1 83 ? 14.931 10.243 -25.743 1.00 90.88 83 ILE A C 1
ATOM 645 O O . ILE A 1 83 ? 15.221 10.447 -26.922 1.00 90.88 83 ILE A O 1
ATOM 649 N N . ILE A 1 84 ? 15.309 9.139 -25.095 1.00 88.31 84 ILE A N 1
ATOM 650 C CA . ILE A 1 84 ? 16.165 8.107 -25.695 1.00 88.31 84 ILE A CA 1
ATOM 651 C C . ILE A 1 84 ? 15.455 7.448 -26.878 1.00 88.31 84 ILE A C 1
ATOM 653 O O . ILE A 1 84 ? 1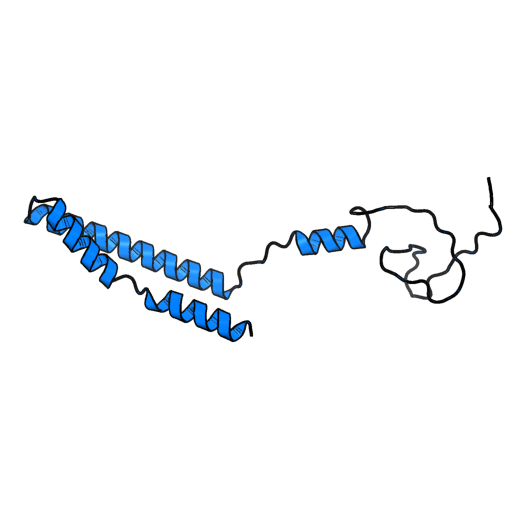6.058 7.284 -27.939 1.00 88.31 84 ILE A O 1
ATOM 657 N N . PHE A 1 85 ? 14.171 7.120 -26.723 1.00 87.12 85 PHE A N 1
ATOM 658 C CA . PHE A 1 85 ? 13.358 6.546 -27.789 1.00 87.12 85 PHE A CA 1
ATOM 659 C C . PHE A 1 85 ? 13.295 7.471 -29.009 1.00 87.12 85 PHE A C 1
ATOM 661 O O . PHE A 1 85 ? 13.532 7.014 -30.124 1.00 87.12 85 PHE A O 1
ATOM 668 N N . LEU A 1 86 ? 13.052 8.772 -28.812 1.00 89.38 86 LEU A N 1
ATOM 669 C CA . LEU A 1 86 ? 12.946 9.737 -29.908 1.00 89.38 86 LEU A CA 1
ATOM 670 C C . LEU A 1 86 ? 14.280 9.922 -30.649 1.00 89.38 86 LEU A C 1
ATOM 672 O O . LEU A 1 86 ? 14.305 9.934 -31.879 1.00 89.38 86 LEU A O 1
ATOM 676 N N . VAL A 1 87 ? 15.394 10.013 -29.915 1.00 88.19 87 VAL A N 1
ATOM 677 C CA . VAL A 1 87 ? 16.741 10.118 -30.506 1.00 88.19 87 VAL A CA 1
ATOM 678 C C . VAL A 1 87 ? 17.081 8.864 -31.312 1.00 88.19 87 VAL A C 1
ATOM 680 O O . VAL A 1 87 ? 17.570 8.958 -32.439 1.00 88.19 87 VAL A O 1
ATOM 683 N N . ASN A 1 88 ? 16.798 7.685 -30.757 1.00 85.38 88 ASN A N 1
ATOM 684 C CA . ASN A 1 88 ? 17.118 6.414 -31.395 1.00 85.38 88 ASN A CA 1
ATOM 685 C C . ASN A 1 88 ? 16.227 6.161 -32.627 1.00 85.38 88 ASN A C 1
ATOM 687 O O . ASN A 1 88 ? 16.727 5.762 -33.677 1.00 85.38 88 ASN A O 1
ATOM 691 N N . TYR A 1 89 ? 14.942 6.514 -32.550 1.00 85.81 89 TYR A N 1
ATOM 692 C CA . TYR A 1 89 ? 13.999 6.447 -33.668 1.00 85.81 89 TYR A CA 1
ATOM 693 C C . TYR A 1 89 ? 14.475 7.251 -34.887 1.00 85.81 89 TYR A C 1
ATOM 695 O O . TYR A 1 89 ? 14.390 6.777 -36.022 1.00 85.81 89 TYR A O 1
ATOM 703 N N . ILE A 1 90 ? 15.009 8.459 -34.658 1.00 85.00 90 ILE A N 1
ATOM 704 C CA . ILE A 1 90 ? 15.532 9.323 -35.728 1.00 85.00 90 ILE A CA 1
ATOM 705 C C . ILE A 1 90 ? 16.774 8.704 -36.387 1.00 85.00 90 ILE A C 1
ATOM 707 O O . ILE A 1 90 ? 16.944 8.841 -37.597 1.00 85.00 90 ILE A O 1
ATOM 711 N N . HIS A 1 91 ? 17.625 8.019 -35.618 1.00 80.94 91 HIS A N 1
ATOM 712 C CA . HIS A 1 91 ? 18.868 7.429 -36.125 1.00 80.94 91 HIS A CA 1
ATOM 713 C C . HIS A 1 91 ? 18.653 6.115 -36.881 1.00 80.94 91 HIS A C 1
ATOM 715 O O . HIS A 1 91 ? 19.163 5.952 -37.987 1.00 80.94 91 HIS A O 1
ATOM 721 N N . TYR A 1 92 ? 17.910 5.175 -36.294 1.00 75.62 92 TYR A N 1
ATOM 722 C CA . TYR A 1 92 ? 17.853 3.799 -36.793 1.00 75.62 92 TYR A CA 1
ATOM 723 C C . TYR A 1 92 ? 16.661 3.537 -37.718 1.00 75.62 92 TYR A C 1
ATOM 725 O O . TYR A 1 92 ? 16.670 2.539 -38.430 1.00 75.62 92 TYR A O 1
ATOM 733 N N . ARG A 1 93 ? 15.630 4.404 -37.723 1.00 74.44 93 ARG A N 1
ATOM 734 C CA . ARG A 1 93 ? 14.355 4.237 -38.464 1.00 74.44 93 ARG A CA 1
ATOM 735 C C . ARG A 1 93 ? 13.601 2.919 -38.211 1.00 74.44 93 ARG A C 1
ATOM 737 O O . ARG A 1 93 ? 12.510 2.746 -38.746 1.00 74.44 93 ARG A O 1
ATOM 744 N N . GLU A 1 94 ? 14.118 2.041 -37.356 1.00 83.25 94 GLU A N 1
ATOM 745 C CA . GLU A 1 94 ? 13.494 0.793 -36.935 1.00 83.25 94 GLU A CA 1
ATOM 746 C C . GLU A 1 94 ? 12.915 0.910 -35.529 1.00 83.25 94 GLU A C 1
ATOM 748 O O . GLU A 1 94 ? 13.631 1.025 -34.534 1.00 83.25 94 GLU A O 1
ATOM 753 N N . TRP A 1 95 ? 11.590 0.843 -35.432 1.00 82.94 95 TRP A N 1
ATOM 754 C CA . TRP A 1 95 ? 10.887 1.150 -34.186 1.00 82.94 95 TRP A CA 1
ATOM 755 C C . TRP A 1 95 ? 11.089 0.069 -33.119 1.00 82.94 95 TRP A C 1
ATOM 757 O O . TRP A 1 95 ? 11.103 0.379 -31.931 1.00 82.94 95 TRP A O 1
ATOM 767 N N . VAL A 1 96 ? 11.289 -1.187 -33.533 1.00 88.50 96 VAL A N 1
ATOM 768 C CA . VAL A 1 96 ? 11.478 -2.334 -32.628 1.00 88.50 96 VAL A CA 1
ATOM 769 C C . VAL A 1 96 ? 12.824 -2.245 -31.908 1.00 88.50 96 VAL A C 1
ATOM 771 O O . VAL A 1 96 ? 12.878 -2.325 -30.681 1.00 88.50 96 VAL A O 1
ATOM 774 N N . THR A 1 97 ? 13.903 -2.013 -32.657 1.00 84.81 97 THR A N 1
ATOM 775 C CA . THR A 1 97 ? 15.268 -1.912 -32.122 1.00 84.81 97 THR A CA 1
ATOM 776 C C . THR A 1 97 ? 15.411 -0.705 -31.193 1.00 84.81 97 THR A C 1
ATOM 778 O O . THR A 1 97 ? 15.971 -0.824 -30.100 1.00 84.81 97 THR A O 1
ATOM 781 N N . SER A 1 98 ? 14.818 0.436 -31.559 1.00 85.81 98 SER A N 1
ATOM 782 C CA . SER A 1 98 ? 14.798 1.630 -30.707 1.00 85.81 98 SER A CA 1
ATOM 783 C C . SER A 1 98 ? 14.001 1.438 -29.415 1.00 85.81 98 SER A C 1
ATOM 785 O O . SER A 1 98 ? 14.413 1.939 -28.367 1.00 85.81 98 SER A O 1
ATOM 787 N N . LEU A 1 99 ? 12.887 0.700 -29.462 1.00 86.88 99 LEU A N 1
ATOM 788 C CA . LEU A 1 99 ? 12.060 0.428 -28.284 1.00 86.88 99 LEU A CA 1
ATOM 789 C C . LEU A 1 99 ? 12.776 -0.483 -27.281 1.00 86.88 99 LEU A C 1
ATOM 791 O O . LEU A 1 99 ? 12.789 -0.180 -26.089 1.00 86.88 99 LEU A O 1
ATOM 795 N N . LEU A 1 100 ? 13.406 -1.559 -27.761 1.00 89.88 100 LEU A N 1
ATOM 796 C CA . LEU A 1 100 ? 14.186 -2.474 -26.922 1.00 89.88 100 LEU A CA 1
ATOM 797 C C . LEU A 1 100 ? 15.337 -1.738 -26.225 1.00 89.88 100 LEU A C 1
ATOM 799 O O . LEU A 1 100 ? 15.489 -1.849 -25.012 1.00 89.88 100 LEU A O 1
ATOM 803 N N . PHE A 1 101 ? 16.089 -0.919 -26.965 1.00 87.81 101 PHE A N 1
ATOM 804 C CA . PHE A 1 101 ? 17.219 -0.169 -26.415 1.00 87.81 101 PHE A CA 1
ATOM 805 C C . PHE A 1 101 ? 16.786 0.870 -25.369 1.00 87.81 101 PHE A C 1
ATOM 807 O O . PHE A 1 101 ? 17.383 0.969 -24.293 1.00 87.81 101 PHE A O 1
ATOM 814 N N . ALA A 1 102 ? 15.716 1.620 -25.656 1.00 87.31 102 ALA A N 1
ATOM 815 C CA . ALA A 1 102 ? 15.152 2.580 -24.713 1.00 87.31 102 ALA A CA 1
ATOM 816 C C . ALA A 1 102 ? 14.629 1.890 -23.443 1.00 87.31 102 ALA A C 1
ATOM 818 O O . ALA A 1 102 ? 14.840 2.402 -22.344 1.00 87.31 102 ALA A O 1
ATOM 819 N N . LEU A 1 103 ? 13.998 0.716 -23.571 1.00 89.75 103 LEU A N 1
ATOM 820 C CA . LEU A 1 103 ? 13.490 -0.057 -22.436 1.00 89.75 103 LEU A CA 1
ATOM 821 C C . LEU A 1 103 ? 14.629 -0.569 -21.545 1.00 89.75 103 LEU A C 1
ATOM 823 O O . LEU A 1 103 ? 14.551 -0.425 -20.326 1.00 89.75 103 LEU A O 1
ATOM 827 N N . THR A 1 104 ? 15.699 -1.114 -22.134 1.00 90.69 104 THR A N 1
ATOM 828 C CA . THR A 1 104 ? 16.878 -1.578 -21.384 1.00 90.69 104 THR A CA 1
ATOM 829 C C . THR A 1 104 ? 17.516 -0.440 -20.587 1.00 90.69 104 THR A C 1
ATOM 831 O O . THR A 1 104 ? 17.799 -0.600 -19.399 1.00 90.69 104 THR A O 1
ATOM 834 N N . LEU A 1 105 ? 17.690 0.732 -21.205 1.00 88.00 105 LEU A N 1
ATOM 835 C CA . LEU A 1 105 ? 18.226 1.906 -20.513 1.00 88.00 105 LEU A CA 1
ATOM 836 C C . LEU A 1 105 ? 17.278 2.434 -19.432 1.00 88.00 105 LEU A C 1
ATOM 838 O O . LEU A 1 105 ? 17.734 2.811 -18.354 1.00 88.00 105 LEU A O 1
ATOM 842 N N . ALA A 1 106 ? 15.968 2.433 -19.684 1.00 86.19 106 ALA A N 1
ATOM 843 C CA . ALA A 1 106 ? 14.986 2.845 -18.690 1.00 86.19 106 ALA A CA 1
ATOM 844 C C . ALA A 1 106 ? 14.988 1.920 -17.466 1.00 86.19 106 ALA A C 1
ATOM 846 O O . ALA A 1 106 ? 15.013 2.424 -16.345 1.00 86.19 106 ALA A O 1
ATOM 847 N N . MET A 1 107 ? 15.039 0.594 -17.655 1.00 85.25 107 MET A N 1
ATOM 848 C CA . MET A 1 107 ? 15.155 -0.358 -16.540 1.00 85.25 107 MET A CA 1
ATOM 849 C C . MET A 1 107 ? 16.441 -0.135 -15.736 1.00 85.25 107 MET A C 1
ATOM 851 O O . MET A 1 107 ? 16.401 -0.178 -14.514 1.00 85.25 107 MET A O 1
ATOM 855 N N . SER A 1 108 ? 17.554 0.198 -16.398 1.00 86.94 108 SER A N 1
ATOM 856 C CA . SER A 1 108 ? 18.817 0.515 -15.716 1.00 86.94 108 SER A CA 1
ATOM 857 C C . SER A 1 108 ? 18.763 1.789 -14.859 1.00 86.94 108 SER A C 1
ATOM 859 O O . SER A 1 108 ? 19.583 1.939 -13.956 1.00 86.94 108 SER A O 1
ATOM 861 N N . VAL A 1 109 ? 17.862 2.730 -15.161 1.00 82.56 109 VAL A N 1
ATOM 862 C CA . VAL A 1 109 ? 17.739 4.020 -14.456 1.00 82.56 109 VAL A CA 1
ATOM 863 C C . VAL A 1 109 ? 16.793 3.945 -13.259 1.00 82.56 109 VAL A C 1
ATOM 865 O O . VAL A 1 109 ? 16.921 4.753 -12.338 1.00 82.56 109 VAL A O 1
ATOM 868 N N . VAL A 1 110 ? 15.840 3.010 -13.247 1.00 82.62 110 VAL A N 1
ATOM 869 C CA . VAL A 1 110 ? 14.896 2.856 -12.133 1.00 82.62 110 VAL A CA 1
ATOM 870 C C . VAL A 1 110 ? 15.641 2.274 -10.923 1.00 82.62 110 VAL A C 1
ATOM 872 O O . VAL A 1 110 ? 16.113 1.143 -10.991 1.00 82.62 110 VAL A O 1
ATOM 875 N N . PRO A 1 111 ? 15.742 2.991 -9.787 1.00 73.69 111 PRO A N 1
ATOM 876 C CA . PRO A 1 111 ? 16.402 2.468 -8.598 1.00 73.69 111 PRO A CA 1
ATOM 877 C C . PRO A 1 111 ? 15.410 1.592 -7.822 1.00 73.69 111 PRO A C 1
ATOM 879 O O . PRO A 1 111 ? 14.816 2.006 -6.822 1.00 73.69 111 PRO A O 1
ATOM 882 N N . GLU A 1 112 ? 15.204 0.382 -8.333 1.00 78.38 112 GLU A N 1
ATOM 883 C CA . GLU A 1 112 ? 14.293 -0.625 -7.776 1.00 78.38 112 GLU A CA 1
ATOM 884 C C . GLU A 1 112 ? 14.734 -1.115 -6.381 1.00 78.38 112 GLU A C 1
ATOM 886 O O . GLU A 1 112 ? 13.914 -1.521 -5.561 1.00 78.38 112 GLU A O 1
ATOM 891 N N . GLU A 1 113 ? 16.013 -0.942 -6.050 1.00 82.62 113 GLU A N 1
ATOM 892 C CA . GLU A 1 113 ? 16.604 -1.311 -4.758 1.00 82.62 113 GLU A CA 1
ATOM 893 C C . GLU A 1 113 ? 16.034 -0.514 -3.566 1.00 82.62 113 GLU A C 1
ATOM 895 O O . GLU A 1 113 ? 15.907 -1.022 -2.450 1.00 82.62 113 GLU A O 1
ATOM 900 N N . ILE A 1 114 ? 15.644 0.748 -3.786 1.00 83.06 114 ILE A N 1
ATOM 901 C CA . ILE A 1 114 ? 15.176 1.652 -2.722 1.00 83.06 114 ILE A CA 1
ATOM 902 C C . ILE A 1 114 ? 13.822 1.209 -2.121 1.00 83.06 114 ILE A C 1
ATOM 904 O O . ILE A 1 114 ? 13.724 1.109 -0.892 1.00 83.06 114 ILE A O 1
ATOM 908 N N . PRO A 1 115 ? 12.759 0.940 -2.911 1.00 81.06 115 PRO A N 1
ATOM 909 C CA . PRO A 1 115 ? 11.477 0.483 -2.364 1.00 81.06 115 PRO A CA 1
ATOM 910 C C . PRO A 1 115 ? 11.544 -0.909 -1.712 1.00 81.06 115 PRO A C 1
ATOM 912 O O . PRO A 1 115 ? 10.827 -1.152 -0.733 1.00 81.06 115 PRO A O 1
ATOM 915 N N . VAL A 1 116 ? 12.415 -1.802 -2.198 1.00 85.75 116 VAL A N 1
ATOM 916 C CA . VAL A 1 116 ? 12.622 -3.138 -1.608 1.00 85.75 116 VAL A CA 1
ATOM 917 C C . VAL A 1 116 ? 13.249 -3.017 -0.220 1.00 85.75 116 VAL A C 1
ATOM 919 O O . VAL A 1 116 ? 12.697 -3.543 0.753 1.00 85.75 116 VAL A O 1
ATOM 922 N N . ALA A 1 117 ? 14.331 -2.243 -0.092 1.00 87.25 117 ALA A N 1
ATOM 923 C CA . ALA A 1 117 ? 14.956 -1.983 1.202 1.00 87.25 117 ALA A CA 1
ATOM 924 C C . ALA A 1 117 ? 13.957 -1.354 2.189 1.00 87.25 117 ALA A C 1
ATOM 926 O O . ALA A 1 117 ? 13.846 -1.797 3.334 1.00 87.25 117 ALA A O 1
ATOM 927 N N . PHE A 1 118 ? 13.154 -0.386 1.737 1.00 83.44 118 PHE A N 1
ATOM 928 C CA . PHE A 1 118 ? 12.156 0.274 2.582 1.00 83.44 118 PHE A CA 1
ATOM 929 C C . PHE A 1 118 ? 11.081 -0.679 3.122 1.00 83.44 118 PHE A C 1
ATOM 931 O O . PHE A 1 118 ? 10.687 -0.583 4.285 1.00 83.44 118 PHE A O 1
ATOM 938 N N . SER A 1 119 ? 10.628 -1.623 2.296 1.00 84.44 119 SER A N 1
ATOM 939 C CA . SER A 1 119 ? 9.642 -2.629 2.707 1.00 84.44 119 SER A CA 1
ATOM 940 C C . SER A 1 119 ? 10.202 -3.552 3.793 1.00 84.44 119 SER A C 1
ATOM 942 O O . SER A 1 119 ? 9.497 -3.860 4.754 1.00 84.44 119 SER A O 1
ATOM 944 N N . SER A 1 120 ? 11.486 -3.920 3.701 1.00 86.50 120 SER A N 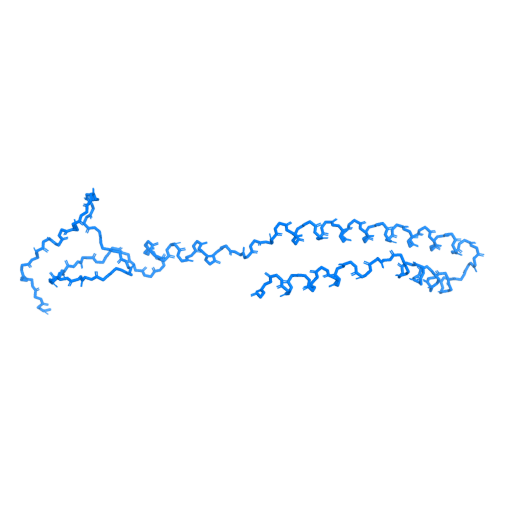1
ATOM 945 C CA . SER A 1 120 ? 12.162 -4.714 4.736 1.00 86.50 120 SER A CA 1
ATOM 946 C C . SER A 1 120 ? 12.285 -3.966 6.071 1.00 86.50 120 SER A C 1
ATOM 948 O O . SER A 1 120 ? 11.994 -4.542 7.117 1.00 86.50 120 SER A O 1
ATOM 950 N N . PHE A 1 121 ? 12.601 -2.664 6.055 1.00 85.00 121 PHE A N 1
ATOM 951 C CA . PHE A 1 121 ? 12.612 -1.837 7.268 1.00 85.00 121 PHE A CA 1
ATOM 952 C C . PHE A 1 121 ? 11.227 -1.722 7.909 1.00 85.00 121 PHE A C 1
ATOM 954 O O . PHE A 1 121 ? 11.118 -1.734 9.132 1.00 85.00 121 PHE A O 1
ATOM 961 N N . MET A 1 122 ? 10.163 -1.642 7.105 1.00 82.88 122 MET A N 1
ATOM 962 C CA . MET A 1 122 ? 8.786 -1.639 7.610 1.00 82.88 122 MET A CA 1
ATOM 963 C C . MET A 1 122 ? 8.415 -2.974 8.267 1.00 82.88 122 MET A C 1
ATOM 965 O O . MET A 1 122 ? 7.745 -2.976 9.295 1.00 82.88 122 MET A O 1
ATOM 969 N N . ALA A 1 123 ? 8.870 -4.093 7.694 1.00 86.69 123 ALA A N 1
ATOM 970 C CA . ALA A 1 123 ? 8.677 -5.420 8.271 1.00 86.69 123 ALA A CA 1
ATOM 971 C C . ALA A 1 123 ? 9.458 -5.594 9.586 1.00 86.69 123 ALA A C 1
ATOM 973 O O . ALA A 1 123 ? 8.919 -6.136 10.544 1.00 86.69 123 ALA A O 1
ATOM 974 N N . LEU A 1 124 ? 10.695 -5.089 9.648 1.00 84.25 124 LEU A N 1
ATOM 975 C CA . LEU A 1 124 ? 11.533 -5.111 10.851 1.00 84.25 124 LEU A CA 1
ATOM 976 C C . LEU A 1 124 ? 11.007 -4.197 11.962 1.00 84.25 124 LEU A C 1
ATOM 978 O O . LEU A 1 124 ? 11.041 -4.584 13.119 1.00 84.25 124 LEU A O 1
ATOM 982 N N . GLY A 1 125 ? 10.531 -2.995 11.628 1.00 76.50 125 GLY A N 1
ATOM 983 C CA . GLY A 1 125 ? 9.996 -2.043 12.608 1.00 76.50 125 GLY A CA 1
ATOM 984 C C . GLY A 1 125 ? 8.556 -2.326 13.051 1.00 76.50 125 GLY A C 1
ATOM 985 O O . GLY A 1 125 ? 8.057 -1.641 13.940 1.00 76.50 125 GLY A O 1
ATOM 986 N N . GLY A 1 126 ? 7.873 -3.270 12.398 1.00 68.69 126 GLY A N 1
ATOM 987 C CA . GLY A 1 126 ? 6.536 -3.739 12.774 1.00 68.69 126 GLY A CA 1
ATOM 988 C C . GLY A 1 126 ? 6.533 -4.961 13.700 1.00 68.69 126 GLY A C 1
ATOM 989 O O . GLY A 1 126 ? 5.459 -5.336 14.173 1.00 68.69 126 GLY A O 1
ATOM 990 N N . LEU A 1 127 ? 7.702 -5.571 13.926 1.00 55.94 127 LEU A N 1
ATOM 991 C CA . LEU A 1 127 ? 7.964 -6.585 14.953 1.00 55.94 127 LEU A CA 1
ATOM 992 C C . LEU A 1 127 ? 8.394 -5.898 16.255 1.00 55.94 127 LEU A C 1
ATOM 994 O O . LEU A 1 127 ? 7.976 -6.392 17.325 1.00 55.94 127 LEU A O 1
#

Sequence (127 aa):
MCYYRRIIPCRKNGSEKSNLLYQGTTINTGKCAAKITSTGNNTVLGKLGKAITSHHATKTLLQVQVDRFVRRLALFGLICFFIIFLVNYIHYREWVTSLLFALTLAMSVVPEEIPVAFSSFMALGGL